Protein AF-A0A3N8AI81-F1 (afdb_monomer_lite)

pLDDT: mean 76.25, std 9.45, range [52.22, 90.81]

Radius of gyration: 24.75 Å; chains: 1; bounding box: 68×70×42 Å

Structure (mmCIF, N/CA/C/O backbone):
data_AF-A0A3N8AI81-F1
#
_entry.id   AF-A0A3N8AI81-F1
#
loop_
_atom_site.group_PDB
_atom_site.id
_atom_site.type_symbol
_atom_site.label_atom_id
_atom_site.label_alt_id
_atom_site.label_comp_id
_atom_site.label_asym_id
_atom_site.label_entity_id
_atom_site.label_seq_id
_atom_site.pdbx_PDB_ins_code
_atom_site.Cartn_x
_atom_site.Cartn_y
_atom_site.Cartn_z
_atom_site.occupancy
_atom_site.B_iso_or_equiv
_atom_site.auth_seq_id
_atom_site.auth_comp_id
_atom_site.auth_asym_id
_atom_site.auth_atom_id
_atom_site.pdbx_PDB_model_num
ATOM 1 N N . MET A 1 1 ? -46.213 43.633 17.097 1.00 53.00 1 MET A N 1
ATOM 2 C CA . MET A 1 1 ? -45.652 43.143 15.819 1.00 53.00 1 MET A CA 1
ATOM 3 C C . MET A 1 1 ? -44.216 42.700 16.055 1.00 53.00 1 MET A C 1
ATOM 5 O O . MET A 1 1 ? -43.295 43.456 15.803 1.00 53.00 1 MET A O 1
ATOM 9 N N . THR A 1 2 ? -44.017 41.496 16.577 1.00 62.09 2 THR A N 1
ATOM 10 C CA . THR A 1 2 ? -42.708 40.827 16.571 1.00 62.09 2 THR A CA 1
ATOM 11 C C . THR A 1 2 ? -42.979 39.380 16.198 1.00 62.09 2 THR A C 1
ATOM 13 O O . THR A 1 2 ? -43.138 38.507 17.044 1.00 62.09 2 THR A O 1
ATOM 16 N N . SER A 1 3 ? -43.172 39.167 14.896 1.00 61.84 3 SER A N 1
ATOM 17 C CA . SER A 1 3 ? -43.299 37.834 14.317 1.00 61.84 3 SER A CA 1
ATOM 18 C C . SER A 1 3 ? -41.963 37.122 14.508 1.00 61.84 3 SER A C 1
ATOM 20 O O . SER A 1 3 ? -41.004 37.424 13.800 1.00 61.84 3 SER A O 1
ATOM 22 N N . ILE A 1 4 ? -41.883 36.223 15.488 1.00 65.69 4 ILE A N 1
ATOM 23 C CA . ILE A 1 4 ? -40.739 35.327 15.666 1.00 65.69 4 ILE A CA 1
ATOM 24 C C . ILE A 1 4 ? -40.678 34.445 14.412 1.00 65.69 4 ILE A C 1
ATOM 26 O O . ILE A 1 4 ? -41.628 33.721 14.120 1.00 65.69 4 ILE A O 1
ATOM 30 N N . GLN A 1 5 ? -39.602 34.561 13.633 1.00 72.88 5 GLN A N 1
ATOM 31 C CA . GLN A 1 5 ? -39.353 33.670 12.499 1.00 72.88 5 GLN A CA 1
ATOM 32 C C . GLN A 1 5 ? -39.072 32.257 13.047 1.00 72.88 5 GLN A C 1
ATOM 34 O O . GLN A 1 5 ? -38.307 32.146 14.013 1.00 72.88 5 GLN A O 1
ATOM 39 N N . PRO A 1 6 ? -39.669 31.185 12.490 1.00 74.62 6 PRO A N 1
ATOM 40 C CA . PRO A 1 6 ? -39.360 29.825 12.917 1.00 74.62 6 PRO A CA 1
ATOM 41 C C . PRO A 1 6 ? -37.882 29.527 12.648 1.00 74.62 6 PRO A C 1
ATOM 43 O O . PRO A 1 6 ? -37.400 29.752 11.541 1.00 74.62 6 PRO A O 1
ATOM 46 N N . ILE A 1 7 ? -37.151 29.049 13.656 1.00 71.38 7 ILE A N 1
ATOM 47 C CA . ILE A 1 7 ? -35.753 28.645 13.484 1.00 71.38 7 ILE A CA 1
ATOM 48 C C . ILE A 1 7 ? -35.758 27.307 12.742 1.00 71.38 7 ILE A C 1
ATOM 50 O O . ILE A 1 7 ? -36.108 26.282 13.327 1.00 71.38 7 ILE A O 1
ATOM 54 N N . GLU A 1 8 ? -35.409 27.315 11.455 1.00 72.44 8 GLU A N 1
ATOM 55 C CA . GLU A 1 8 ? -35.134 26.080 10.721 1.00 72.44 8 GLU A CA 1
ATOM 56 C C . GLU A 1 8 ? -33.963 25.361 11.397 1.00 72.44 8 GLU A C 1
ATOM 58 O O . GLU A 1 8 ? -32.876 25.913 11.586 1.00 72.44 8 GLU A O 1
ATOM 63 N N . SER A 1 9 ? -34.213 24.129 11.833 1.00 68.31 9 SER A N 1
ATOM 64 C CA . SER A 1 9 ? -33.225 23.310 12.518 1.00 68.31 9 SER A CA 1
ATOM 65 C C . SER A 1 9 ? -32.067 23.003 11.569 1.00 68.31 9 SER A C 1
ATOM 67 O O . SER A 1 9 ? -32.261 22.358 10.539 1.00 68.31 9 SER A O 1
ATOM 69 N N . SER A 1 10 ? -30.848 23.389 11.949 1.00 59.47 10 SER A N 1
ATOM 70 C CA . SER A 1 10 ? -29.585 23.111 11.239 1.00 59.47 10 SER A CA 1
ATOM 71 C C . SER A 1 10 ? -29.295 21.619 10.986 1.00 59.47 10 SER A C 1
ATOM 73 O O . SER A 1 10 ? -28.317 21.276 10.328 1.00 59.47 10 SER A O 1
ATOM 75 N N . THR A 1 11 ? -30.156 20.724 11.472 1.00 63.69 11 THR A N 1
ATOM 76 C CA . THR A 1 11 ? -30.162 19.281 11.216 1.00 63.69 11 THR A CA 1
ATOM 77 C C . THR A 1 11 ? -30.491 18.906 9.767 1.00 63.69 11 THR A C 1
ATOM 79 O O . THR A 1 11 ? -30.153 17.799 9.364 1.00 63.69 11 THR A O 1
ATOM 82 N N . SER A 1 12 ? -31.085 19.796 8.961 1.00 57.69 12 SER A N 1
ATOM 83 C CA . SER A 1 12 ? -31.347 19.548 7.529 1.00 57.69 12 SER A CA 1
ATOM 84 C C . SER A 1 12 ? -30.119 19.720 6.624 1.00 57.69 12 SER A C 1
ATOM 86 O O . SER A 1 12 ? -30.154 19.314 5.466 1.00 57.69 12 SER A O 1
ATOM 88 N N . LEU A 1 13 ? -29.028 20.302 7.137 1.00 64.00 13 LEU A N 1
ATOM 89 C CA . LEU A 1 13 ? -27.798 20.564 6.378 1.00 64.00 13 LEU A CA 1
ATOM 90 C C . LEU A 1 13 ? -26.751 19.446 6.504 1.00 64.00 13 LEU A C 1
ATOM 92 O O . LEU A 1 13 ? -25.668 19.547 5.928 1.00 64.00 13 LEU A O 1
ATOM 96 N N . VAL A 1 14 ? -27.041 18.387 7.266 1.00 66.06 14 VAL A N 1
ATOM 97 C CA . VAL A 1 14 ? -26.147 17.231 7.379 1.00 66.06 14 VAL A CA 1
ATOM 98 C C . VAL A 1 14 ? -26.373 16.342 6.160 1.00 66.06 14 VAL A C 1
ATOM 100 O O . VAL A 1 14 ? -27.257 15.491 6.149 1.00 66.06 14 VAL A O 1
ATOM 103 N N . GLU A 1 15 ? -25.586 16.581 5.111 1.00 68.69 15 GLU A N 1
ATOM 104 C CA . GLU A 1 15 ? -25.548 15.753 3.904 1.00 68.69 15 GLU A CA 1
ATOM 105 C C . GLU A 1 15 ? -25.302 14.287 4.301 1.00 68.69 15 GLU A C 1
ATOM 107 O O . GLU A 1 15 ? -24.244 13.932 4.831 1.00 68.69 15 GLU A O 1
ATOM 112 N N . GLU A 1 16 ? -26.301 13.428 4.089 1.00 68.50 16 GLU A N 1
ATOM 113 C CA . GLU A 1 16 ? -26.208 12.000 4.376 1.00 68.50 16 GLU A CA 1
ATOM 114 C C . GLU A 1 16 ? -25.092 11.402 3.510 1.00 68.50 16 GLU A C 1
ATOM 116 O O . GLU A 1 16 ? -25.207 11.297 2.284 1.00 68.50 16 GLU A O 1
ATOM 121 N N . ARG A 1 17 ? -23.961 11.038 4.128 1.00 66.75 17 ARG A N 1
ATOM 122 C CA . ARG A 1 17 ? -22.874 10.367 3.409 1.00 66.75 17 ARG A CA 1
ATOM 123 C C . ARG A 1 17 ? -23.391 9.038 2.863 1.00 66.75 17 ARG A C 1
ATOM 125 O O . ARG A 1 17 ? -23.446 8.045 3.580 1.00 6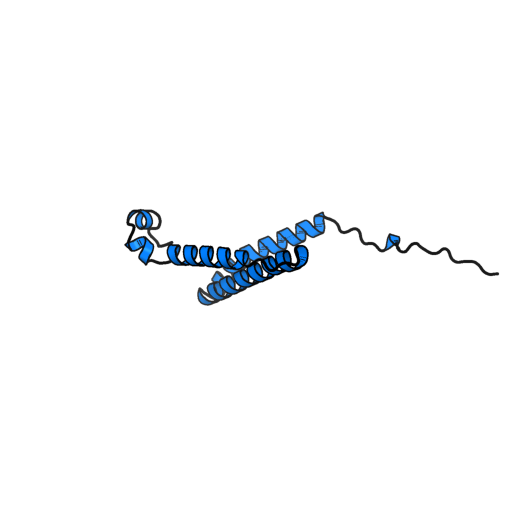6.75 17 ARG A O 1
ATOM 132 N N . SER A 1 18 ? -23.688 8.998 1.565 1.00 77.12 18 SER A N 1
ATOM 133 C CA . SER A 1 18 ? -24.027 7.759 0.869 1.00 77.12 18 SER A CA 1
ATOM 134 C C . SER A 1 18 ? -22.857 6.775 0.954 1.00 77.12 18 SER A C 1
ATOM 136 O O . SER 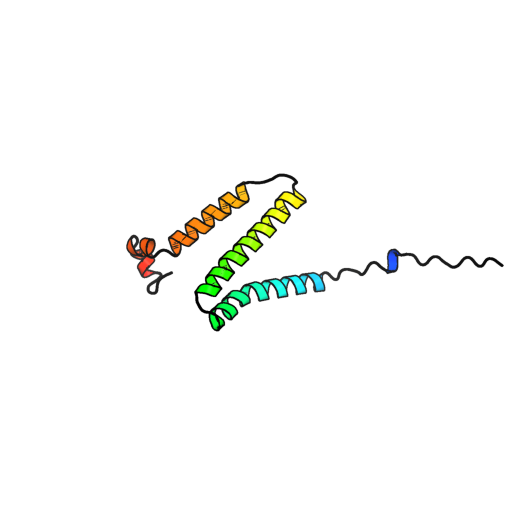A 1 18 ? -21.783 6.986 0.372 1.00 77.12 18 SER A O 1
ATOM 138 N N . THR A 1 19 ? -23.064 5.674 1.676 1.00 74.38 19 THR A N 1
ATOM 139 C CA . THR A 1 19 ? -22.102 4.571 1.792 1.00 74.38 19 THR A CA 1
ATOM 140 C C . THR A 1 19 ? -21.699 4.053 0.408 1.00 74.38 19 THR A C 1
ATOM 142 O O . THR A 1 19 ? -20.521 3.796 0.173 1.00 74.38 19 THR A O 1
ATOM 145 N N . ALA A 1 20 ? -22.633 4.025 -0.553 1.00 76.62 20 ALA A N 1
ATOM 146 C CA . ALA A 1 20 ? -22.373 3.641 -1.941 1.00 76.62 20 ALA A CA 1
ATOM 147 C C . ALA A 1 20 ? -21.364 4.568 -2.639 1.00 76.62 20 ALA A C 1
ATOM 149 O O . ALA A 1 20 ? -20.464 4.092 -3.333 1.00 76.62 20 ALA A O 1
ATOM 150 N N . LYS A 1 21 ? -21.447 5.886 -2.413 1.00 78.19 21 LYS A N 1
ATOM 151 C CA . LYS A 1 21 ? -20.486 6.860 -2.959 1.00 78.19 21 LYS A CA 1
ATOM 152 C C . LYS A 1 21 ? -19.085 6.636 -2.381 1.00 78.19 21 LYS A C 1
ATOM 154 O O . LYS A 1 21 ? -18.109 6.659 -3.121 1.00 78.19 21 LYS A O 1
ATOM 159 N N . THR A 1 22 ? -18.989 6.343 -1.082 1.00 79.50 22 THR A N 1
ATOM 160 C CA . THR A 1 22 ? -17.706 6.063 -0.408 1.00 79.50 22 THR A CA 1
ATOM 161 C C . THR A 1 22 ? -17.068 4.764 -0.908 1.00 79.50 22 THR A C 1
ATOM 163 O O . THR A 1 22 ? -15.879 4.748 -1.219 1.00 79.50 22 THR A O 1
ATOM 166 N N . VAL A 1 23 ? -17.856 3.696 -1.064 1.00 82.19 23 VAL A N 1
ATOM 167 C CA . VAL A 1 23 ? -17.382 2.411 -1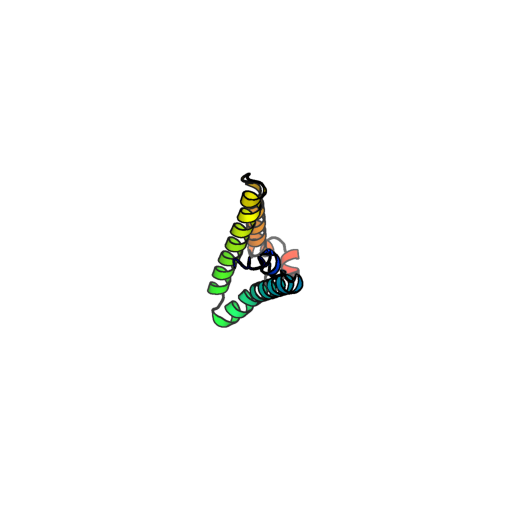.608 1.00 82.19 23 VAL A CA 1
ATOM 168 C C . VAL A 1 23 ? -16.946 2.554 -3.067 1.00 82.19 23 VAL A C 1
ATOM 170 O O . VAL A 1 23 ? -15.893 2.045 -3.442 1.00 82.19 23 VAL A O 1
ATOM 173 N N . THR A 1 24 ? -17.701 3.302 -3.876 1.00 85.50 24 THR A N 1
ATOM 174 C CA . THR A 1 24 ? -17.358 3.556 -5.286 1.00 85.50 24 THR A CA 1
ATOM 175 C C . THR A 1 24 ? -16.036 4.313 -5.407 1.00 85.50 24 THR A C 1
ATOM 177 O O . THR A 1 24 ? -15.177 3.926 -6.193 1.00 85.50 24 THR A O 1
ATOM 180 N N . ILE A 1 25 ? -15.827 5.352 -4.590 1.00 86.31 25 ILE A N 1
ATOM 181 C CA . ILE A 1 25 ? -14.559 6.097 -4.553 1.00 86.31 25 ILE A CA 1
ATOM 182 C C . ILE A 1 25 ? -13.402 5.186 -4.116 1.00 86.31 25 ILE A C 1
ATOM 184 O O . ILE A 1 25 ? -12.331 5.231 -4.722 1.00 86.31 25 ILE A O 1
ATOM 188 N N . GLY A 1 26 ? -13.616 4.328 -3.112 1.00 85.25 26 GLY A N 1
ATOM 189 C CA . GLY A 1 26 ? -12.615 3.355 -2.664 1.00 85.25 26 GLY A CA 1
ATOM 190 C C . GLY A 1 26 ? -12.208 2.382 -3.774 1.00 85.25 26 GLY A C 1
ATOM 191 O O . GLY A 1 26 ? -11.019 2.204 -4.037 1.00 85.25 26 GLY A O 1
ATOM 192 N N . LEU A 1 27 ? -13.189 1.818 -4.483 1.00 85.75 27 LEU A N 1
ATOM 193 C CA . LEU A 1 27 ? -12.966 0.909 -5.611 1.00 85.75 27 LEU A CA 1
ATOM 194 C C . LEU A 1 27 ? -12.243 1.583 -6.780 1.00 85.75 27 LEU A C 1
ATOM 196 O O . LEU A 1 27 ? -11.311 1.002 -7.332 1.00 85.75 27 LEU A O 1
ATOM 200 N N . LEU A 1 28 ? -12.629 2.809 -7.139 1.00 88.06 28 LEU A N 1
ATOM 201 C CA . LEU A 1 28 ? -11.966 3.566 -8.205 1.00 88.06 28 LEU A CA 1
ATOM 202 C C . LEU A 1 28 ? -10.506 3.868 -7.860 1.00 88.06 28 LEU A C 1
ATOM 204 O O . LEU A 1 28 ? -9.627 3.713 -8.705 1.00 88.06 28 LEU A O 1
ATOM 208 N N . THR A 1 29 ? -10.241 4.243 -6.609 1.00 85.50 29 THR A N 1
ATOM 209 C CA . THR A 1 29 ? -8.875 4.485 -6.129 1.00 85.50 29 THR A CA 1
ATOM 210 C C . THR A 1 29 ? -8.035 3.209 -6.199 1.00 85.50 29 THR A C 1
ATOM 212 O O . THR A 1 29 ? -6.917 3.240 -6.708 1.00 85.50 29 THR A O 1
ATOM 215 N N . ALA A 1 30 ? -8.577 2.069 -5.760 1.00 83.50 30 ALA A N 1
ATOM 216 C CA . ALA A 1 30 ? -7.882 0.784 -5.826 1.00 83.50 30 ALA A CA 1
ATOM 217 C C . ALA A 1 30 ? -7.579 0.361 -7.274 1.00 83.50 30 ALA A C 1
ATOM 219 O O . ALA A 1 30 ? -6.455 -0.034 -7.583 1.00 83.50 30 ALA A O 1
ATOM 220 N N . ALA A 1 31 ? -8.550 0.506 -8.178 1.00 86.56 31 ALA A N 1
ATOM 221 C CA . ALA A 1 31 ? -8.364 0.206 -9.595 1.00 86.56 31 ALA A CA 1
ATOM 222 C C . ALA A 1 31 ? -7.279 1.090 -10.233 1.00 86.56 31 ALA A C 1
ATOM 224 O O . ALA A 1 31 ? -6.454 0.598 -11.003 1.00 86.56 31 ALA A O 1
ATOM 225 N N . PHE A 1 32 ? -7.234 2.376 -9.877 1.00 86.81 32 PHE A N 1
ATOM 226 C CA . PHE A 1 32 ? -6.205 3.298 -10.353 1.00 86.81 32 PHE A CA 1
ATOM 227 C C . PHE A 1 32 ? -4.799 2.900 -9.882 1.00 86.81 32 PHE A C 1
ATOM 229 O O . PHE A 1 32 ? -3.868 2.886 -10.685 1.00 86.81 32 PHE A O 1
ATOM 236 N N . VAL A 1 33 ? -4.646 2.523 -8.609 1.00 83.56 33 VAL A N 1
ATOM 237 C CA . VAL A 1 33 ? -3.359 2.069 -8.052 1.00 83.56 33 VAL A CA 1
ATOM 238 C C . VAL A 1 33 ? -2.852 0.820 -8.777 1.00 83.56 33 VAL A C 1
ATOM 240 O O . VAL A 1 33 ? -1.672 0.746 -9.099 1.00 83.56 33 VAL A O 1
ATOM 243 N N . ILE A 1 34 ? -3.732 -0.126 -9.107 1.00 83.06 34 ILE A N 1
ATOM 244 C CA . ILE A 1 34 ? -3.357 -1.344 -9.847 1.00 83.06 34 ILE A CA 1
ATOM 245 C C . ILE A 1 34 ? -2.972 -1.024 -11.300 1.00 83.06 34 ILE A C 1
ATOM 247 O O . ILE A 1 34 ? -2.039 -1.613 -11.844 1.00 83.06 34 ILE A O 1
ATOM 251 N N . ALA A 1 35 ? -3.670 -0.087 -11.942 1.00 81.50 35 ALA A N 1
ATOM 252 C CA . ALA A 1 35 ? -3.413 0.280 -13.334 1.00 81.50 35 ALA A CA 1
ATOM 253 C C . ALA A 1 35 ? -2.148 1.142 -13.516 1.00 81.50 35 ALA A C 1
ATOM 255 O O . ALA A 1 35 ? -1.518 1.097 -14.575 1.00 81.50 35 ALA A O 1
ATOM 256 N N . ALA A 1 36 ? -1.756 1.913 -12.499 1.00 78.06 36 ALA A N 1
ATOM 257 C CA . ALA A 1 36 ? -0.625 2.838 -12.552 1.00 78.06 36 ALA A CA 1
ATOM 258 C C . ALA A 1 36 ? 0.710 2.208 -13.017 1.00 78.06 36 ALA A C 1
ATOM 260 O O . ALA A 1 36 ? 1.298 2.755 -13.955 1.00 78.06 36 ALA A O 1
ATOM 261 N N . PRO A 1 37 ? 1.198 1.072 -12.470 1.00 75.06 37 PRO A N 1
ATOM 262 C CA . PRO A 1 37 ? 2.458 0.469 -12.920 1.00 75.06 37 PRO A CA 1
ATOM 263 C C . PRO A 1 37 ? 2.407 -0.027 -14.370 1.00 75.06 37 PRO A C 1
ATOM 265 O O . PRO A 1 37 ? 3.408 0.063 -15.077 1.00 75.06 37 PRO A O 1
ATOM 268 N N . ILE A 1 38 ? 1.244 -0.479 -14.851 1.00 78.88 38 ILE A N 1
ATOM 269 C CA . ILE A 1 38 ? 1.072 -0.952 -16.234 1.00 78.88 38 ILE A CA 1
ATOM 270 C C . ILE A 1 38 ? 1.178 0.224 -17.210 1.00 78.88 38 ILE A C 1
ATOM 272 O O . ILE A 1 38 ? 1.907 0.164 -18.202 1.00 78.88 38 ILE A O 1
ATOM 276 N N . ILE A 1 39 ? 0.492 1.324 -16.902 1.00 76.44 39 ILE A N 1
ATOM 277 C CA . ILE A 1 39 ? 0.492 2.531 -17.734 1.00 76.44 39 ILE A CA 1
ATOM 278 C C . ILE A 1 39 ? 1.893 3.157 -17.749 1.00 76.44 39 ILE A C 1
ATOM 280 O O . ILE A 1 39 ? 2.424 3.470 -18.816 1.00 76.44 39 ILE A O 1
ATOM 284 N N . ILE A 1 40 ? 2.531 3.272 -16.584 1.00 72.81 40 ILE A N 1
ATOM 285 C CA . ILE A 1 40 ? 3.864 3.874 -16.440 1.00 72.81 40 ILE A CA 1
ATOM 286 C C . ILE A 1 40 ? 4.947 2.992 -17.073 1.00 72.81 40 ILE A C 1
ATOM 288 O O . ILE A 1 40 ? 5.838 3.511 -17.748 1.00 72.81 40 ILE A O 1
ATOM 292 N N . GLY A 1 41 ? 4.836 1.669 -16.944 1.00 71.12 41 GLY A N 1
ATOM 293 C CA . GLY A 1 41 ? 5.714 0.715 -17.622 1.00 71.12 41 GLY A CA 1
ATOM 294 C C . GLY A 1 41 ? 5.628 0.813 -19.144 1.00 71.12 41 GLY A C 1
ATOM 295 O O . GLY A 1 41 ? 6.660 0.783 -19.812 1.00 71.12 41 GLY A O 1
ATOM 296 N N . SER A 1 42 ? 4.425 1.020 -19.689 1.00 70.06 42 SER A N 1
ATOM 297 C CA . SER A 1 42 ? 4.215 1.173 -21.136 1.00 70.06 42 SER A CA 1
ATOM 298 C C . SER A 1 42 ? 4.708 2.510 -21.710 1.00 70.06 42 SER A C 1
ATOM 300 O O . SER A 1 42 ? 5.046 2.572 -22.890 1.00 70.06 42 SER A O 1
ATOM 302 N N . ALA A 1 43 ? 4.776 3.569 -20.893 1.00 67.75 43 ALA A N 1
ATOM 303 C CA . ALA A 1 43 ? 5.083 4.927 -21.349 1.00 67.75 43 ALA A CA 1
ATOM 304 C C . ALA A 1 43 ? 6.516 5.404 -21.033 1.00 67.75 43 ALA A C 1
ATOM 306 O O . ALA A 1 43 ? 7.043 6.242 -21.763 1.00 67.75 43 ALA A O 1
ATOM 307 N N . GLY A 1 44 ? 7.148 4.914 -19.954 1.00 64.06 44 GLY A N 1
ATOM 308 C CA . GLY A 1 44 ? 8.406 5.472 -19.423 1.00 64.06 44 GLY A CA 1
ATOM 309 C C . GLY A 1 44 ? 9.581 4.497 -19.271 1.00 64.06 44 GLY A C 1
ATOM 310 O O . GLY A 1 44 ? 10.709 4.936 -19.053 1.00 64.06 44 GLY A O 1
ATOM 311 N N . GLY A 1 45 ? 9.374 3.184 -19.400 1.00 73.44 45 GLY A N 1
ATOM 312 C CA . GLY A 1 45 ? 10.425 2.176 -19.204 1.00 73.44 45 GLY A CA 1
ATOM 313 C C . GLY A 1 45 ? 10.750 1.864 -17.731 1.00 73.44 45 GLY A C 1
ATOM 314 O O . GLY A 1 45 ? 10.231 2.482 -16.801 1.00 73.44 45 GLY A O 1
ATOM 315 N N . ASN A 1 46 ? 11.632 0.879 -17.511 1.00 75.81 46 ASN A N 1
ATOM 316 C CA . ASN A 1 46 ? 11.854 0.220 -16.207 1.00 75.81 46 ASN A CA 1
ATOM 317 C C . ASN A 1 46 ? 12.278 1.150 -15.052 1.00 75.81 46 ASN A C 1
ATOM 319 O O . ASN A 1 46 ? 12.032 0.838 -13.888 1.00 75.81 46 ASN A O 1
ATOM 323 N N . TYR A 1 47 ? 12.910 2.291 -15.345 1.00 82.31 47 TYR A N 1
ATOM 324 C CA . TYR A 1 47 ? 13.303 3.257 -14.313 1.00 82.31 47 TYR A CA 1
ATOM 325 C C . TYR A 1 47 ? 12.085 3.868 -13.610 1.00 82.31 47 TYR A C 1
ATOM 327 O O . TYR A 1 47 ? 12.038 3.911 -12.382 1.00 82.31 47 TYR A O 1
ATOM 335 N N . TRP A 1 48 ? 11.082 4.298 -14.378 1.00 80.31 48 TRP A N 1
ATOM 336 C CA . TRP A 1 48 ? 9.891 4.945 -13.829 1.00 80.31 48 TRP A CA 1
ATOM 337 C C . TRP A 1 48 ? 9.021 3.977 -13.036 1.00 80.31 48 TRP A C 1
ATOM 339 O O . TRP A 1 48 ? 8.454 4.374 -12.022 1.00 80.31 48 TRP A O 1
ATOM 349 N N . VAL A 1 49 ? 8.982 2.705 -13.442 1.00 82.44 49 VAL A N 1
ATOM 350 C CA . VAL A 1 49 ? 8.323 1.640 -12.672 1.00 82.44 49 VAL A CA 1
ATOM 351 C C . VAL A 1 49 ? 8.979 1.496 -11.300 1.00 82.44 49 VAL A C 1
ATOM 353 O O . VAL A 1 49 ? 8.290 1.536 -10.291 1.00 82.44 49 VAL A O 1
ATOM 356 N N . ARG A 1 50 ? 10.316 1.468 -11.235 1.00 82.75 50 ARG A N 1
ATOM 357 C CA . ARG A 1 50 ? 11.036 1.380 -9.956 1.00 82.75 50 ARG A CA 1
ATOM 358 C C . ARG A 1 50 ? 10.809 2.600 -9.058 1.00 82.75 50 ARG A C 1
ATOM 360 O O . ARG A 1 50 ? 10.681 2.456 -7.846 1.00 82.75 50 ARG A O 1
ATOM 367 N N . VAL A 1 51 ? 10.778 3.805 -9.630 1.00 86.56 51 VAL A N 1
ATOM 368 C CA . VAL A 1 51 ? 10.462 5.029 -8.869 1.00 86.56 51 VAL A CA 1
ATOM 369 C C . VAL A 1 51 ? 9.036 4.967 -8.323 1.00 86.56 51 VAL A C 1
ATOM 371 O O . VAL A 1 51 ? 8.809 5.318 -7.165 1.00 86.56 51 VAL A O 1
ATOM 374 N N . LEU A 1 52 ? 8.089 4.488 -9.131 1.00 87.06 52 LEU A N 1
ATOM 375 C CA . LEU A 1 52 ? 6.705 4.299 -8.715 1.00 87.06 52 LEU A CA 1
ATOM 376 C C . LEU A 1 52 ? 6.580 3.257 -7.599 1.00 87.06 52 LEU A C 1
ATOM 378 O O . LEU A 1 52 ? 5.863 3.518 -6.637 1.00 87.06 52 LEU A O 1
ATOM 382 N N . ASP A 1 53 ? 7.297 2.135 -7.685 1.00 86.31 53 ASP A N 1
ATOM 383 C CA . ASP A 1 53 ? 7.308 1.103 -6.642 1.00 86.31 53 ASP A CA 1
ATOM 384 C C . ASP A 1 53 ? 7.739 1.689 -5.294 1.00 86.31 53 ASP A C 1
ATOM 386 O O . ASP A 1 53 ? 7.040 1.528 -4.293 1.00 86.31 53 ASP A O 1
ATOM 390 N N . PHE A 1 54 ? 8.840 2.449 -5.262 1.00 88.44 54 PHE A N 1
ATOM 391 C CA . PHE A 1 54 ? 9.281 3.122 -4.035 1.00 88.44 54 PHE A CA 1
ATOM 392 C C . PHE A 1 54 ? 8.279 4.171 -3.543 1.00 88.44 54 PHE A C 1
ATOM 394 O O . PHE A 1 54 ? 8.057 4.292 -2.337 1.00 88.44 54 PHE A O 1
ATOM 401 N N . ALA A 1 55 ? 7.652 4.923 -4.449 1.00 89.94 55 ALA A N 1
ATOM 402 C CA . ALA A 1 55 ? 6.641 5.906 -4.078 1.00 89.94 55 ALA A CA 1
ATOM 403 C C . ALA A 1 55 ? 5.403 5.240 -3.454 1.00 89.94 55 ALA A C 1
ATOM 405 O O . ALA A 1 55 ? 4.962 5.657 -2.383 1.00 89.94 55 ALA A O 1
ATOM 406 N N . MET A 1 56 ? 4.867 4.186 -4.077 1.00 86.44 56 MET A N 1
ATOM 407 C CA . MET A 1 56 ? 3.723 3.429 -3.553 1.00 86.44 56 MET A CA 1
ATOM 408 C C . MET A 1 56 ? 4.042 2.771 -2.217 1.00 86.44 56 MET A C 1
ATOM 410 O O . MET A 1 56 ? 3.226 2.823 -1.297 1.00 86.44 56 MET A O 1
ATOM 414 N N . LEU A 1 57 ? 5.243 2.214 -2.085 1.00 88.19 57 LEU A N 1
ATOM 415 C CA . LEU A 1 57 ? 5.747 1.659 -0.839 1.00 88.19 57 LEU A CA 1
ATOM 416 C C . LEU A 1 57 ? 5.723 2.710 0.275 1.00 88.19 57 LEU A C 1
ATOM 418 O O . LEU A 1 57 ? 5.178 2.450 1.345 1.00 88.19 57 LEU A O 1
ATOM 422 N N . TYR A 1 58 ? 6.247 3.917 0.036 1.00 88.75 58 TYR A N 1
ATOM 423 C CA . TYR A 1 58 ? 6.250 4.971 1.055 1.00 88.75 58 TYR A CA 1
ATOM 424 C C . TYR A 1 58 ? 4.857 5.505 1.368 1.00 88.75 58 TYR A C 1
ATOM 426 O O . TYR A 1 58 ? 4.581 5.822 2.524 1.00 88.75 58 TYR A O 1
ATOM 434 N N . VAL A 1 59 ? 3.960 5.568 0.383 1.00 88.44 59 VAL A N 1
ATOM 435 C CA . VAL A 1 59 ? 2.548 5.903 0.618 1.00 88.44 59 VAL A CA 1
ATOM 436 C C . VAL A 1 59 ? 1.898 4.856 1.520 1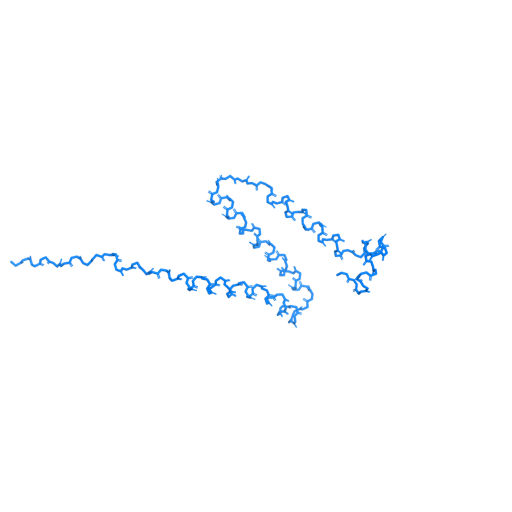.00 88.44 59 VAL A C 1
ATOM 438 O O . VAL A 1 59 ? 1.227 5.218 2.484 1.00 88.44 59 VAL A O 1
ATOM 441 N N . MET A 1 60 ? 2.138 3.569 1.265 1.00 85.00 60 MET A N 1
ATOM 442 C CA . MET A 1 60 ? 1.639 2.485 2.109 1.00 85.00 60 MET A CA 1
ATOM 443 C C . MET A 1 60 ? 2.211 2.585 3.530 1.00 85.00 60 MET A C 1
ATOM 445 O O . MET A 1 60 ? 1.442 2.461 4.485 1.00 85.00 60 MET A O 1
ATOM 449 N N . LEU A 1 61 ? 3.505 2.917 3.669 1.00 87.12 61 LEU A N 1
ATOM 450 C CA . LEU A 1 61 ? 4.139 3.183 4.966 1.00 87.12 61 LEU A CA 1
ATOM 451 C C . LEU A 1 61 ? 3.504 4.354 5.716 1.00 87.12 61 LEU A C 1
ATOM 453 O O . LEU A 1 61 ? 3.186 4.234 6.900 1.00 87.12 61 LEU A O 1
ATOM 457 N N . ALA A 1 62 ? 3.291 5.474 5.032 1.00 86.69 62 ALA A N 1
ATOM 458 C CA . ALA A 1 62 ? 2.685 6.665 5.611 1.00 86.69 62 ALA A CA 1
ATOM 459 C C . ALA A 1 62 ? 1.240 6.409 6.059 1.00 86.69 62 ALA A C 1
ATOM 461 O O . ALA A 1 62 ? 0.848 6.844 7.142 1.00 86.69 62 ALA A O 1
ATOM 462 N N . LEU A 1 63 ? 0.460 5.671 5.263 1.00 85.75 63 LEU A N 1
ATOM 463 C CA . LEU A 1 63 ? -0.903 5.272 5.616 1.00 85.75 63 LEU A CA 1
ATOM 464 C C . LEU A 1 63 ? -0.924 4.340 6.833 1.00 85.75 63 LEU A C 1
ATOM 466 O O . LEU A 1 63 ? -1.723 4.555 7.743 1.00 85.75 63 LEU A O 1
ATOM 470 N N . GLY A 1 64 ? -0.028 3.350 6.893 1.00 80.44 64 GLY A N 1
ATOM 471 C CA . GLY A 1 64 ? 0.089 2.450 8.045 1.00 80.44 64 GLY A CA 1
ATOM 472 C C . GLY A 1 64 ? 0.432 3.195 9.336 1.00 80.44 64 GLY A C 1
ATOM 473 O O . GLY A 1 64 ? -0.223 2.997 10.360 1.00 80.44 64 GLY A O 1
ATOM 474 N N . LEU A 1 65 ? 1.388 4.128 9.274 1.00 84.88 65 LEU A N 1
ATOM 475 C CA . LEU A 1 65 ? 1.736 4.981 10.414 1.00 84.88 65 LEU A CA 1
ATOM 476 C C . LEU A 1 65 ? 0.585 5.906 10.829 1.00 84.88 65 LEU A C 1
ATOM 478 O O . LEU A 1 65 ? 0.368 6.102 12.023 1.00 84.88 65 LEU A O 1
ATOM 482 N N . ASN A 1 66 ? -0.156 6.460 9.863 1.00 83.62 66 ASN A N 1
ATOM 483 C CA . ASN A 1 66 ? -1.300 7.332 10.133 1.00 83.62 66 ASN A CA 1
ATOM 484 C C . ASN A 1 66 ? -2.383 6.603 10.942 1.00 83.62 66 ASN A C 1
ATOM 486 O O . ASN A 1 66 ? -2.935 7.177 11.876 1.00 83.62 66 ASN A O 1
ATOM 490 N N . VAL A 1 67 ? -2.623 5.322 10.647 1.00 79.62 67 VAL A N 1
ATOM 491 C CA . VAL A 1 67 ? -3.586 4.496 11.386 1.00 79.62 67 VAL A CA 1
ATOM 492 C C . VAL A 1 67 ? -3.074 4.154 12.789 1.00 79.62 67 VAL A C 1
ATOM 494 O O . VAL A 1 67 ? -3.791 4.351 13.767 1.00 79.62 67 VAL A O 1
ATOM 497 N N . VAL A 1 68 ? -1.837 3.671 12.918 1.00 76.50 68 VAL A N 1
ATOM 498 C CA . VAL A 1 68 ? -1.292 3.227 14.215 1.00 76.50 68 VAL A CA 1
ATOM 499 C C . VAL A 1 68 ? -1.117 4.402 15.180 1.00 76.50 68 VAL A C 1
ATOM 501 O O . VAL A 1 68 ? -1.639 4.374 16.294 1.00 76.50 68 VAL A O 1
ATOM 504 N N . VAL A 1 69 ? -0.435 5.465 14.749 1.00 76.38 69 VAL A N 1
ATOM 505 C CA . VAL A 1 69 ? -0.175 6.636 15.602 1.00 76.38 69 VAL A CA 1
ATOM 506 C C . VAL A 1 69 ? -1.452 7.450 15.809 1.00 76.38 69 VAL A C 1
ATOM 508 O O . VAL A 1 69 ? -1.678 7.957 16.906 1.00 76.38 69 VAL A O 1
ATOM 511 N N . GLY A 1 70 ? -2.307 7.548 14.786 1.00 74.12 70 GLY A N 1
ATOM 512 C CA . GLY A 1 70 ? -3.538 8.336 14.838 1.00 74.12 70 GLY A CA 1
ATOM 513 C C . GLY A 1 70 ? -4.624 7.745 15.737 1.00 74.12 70 GLY A C 1
ATOM 514 O O . GLY A 1 70 ? -5.285 8.505 16.441 1.00 74.12 70 GLY A O 1
ATOM 515 N N . PHE A 1 71 ? -4.805 6.417 15.753 1.00 69.75 71 PHE A N 1
ATOM 516 C CA . PHE A 1 71 ? -5.873 5.774 16.537 1.00 69.75 71 PHE A CA 1
ATOM 517 C C . PHE A 1 71 ? -5.407 5.167 17.865 1.00 69.75 71 PHE A C 1
ATOM 519 O O . PHE A 1 71 ? -6.166 5.208 18.831 1.00 69.75 71 PHE A O 1
ATOM 526 N N . ALA A 1 72 ? -4.194 4.606 17.945 1.00 75.06 72 ALA A N 1
ATOM 527 C CA . ALA A 1 72 ? -3.704 3.953 19.166 1.00 75.06 72 ALA A CA 1
ATOM 528 C C . ALA A 1 72 ? -2.836 4.870 20.046 1.00 75.06 72 ALA A C 1
ATOM 530 O O . ALA A 1 72 ? -2.608 4.555 21.213 1.00 75.06 72 ALA A O 1
ATOM 531 N N . GLY A 1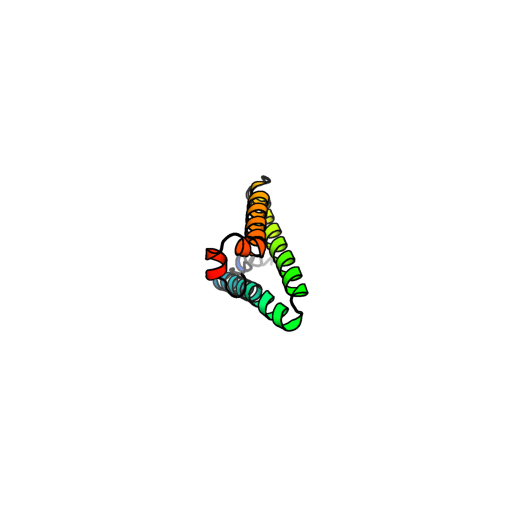 73 ? -2.336 5.991 19.510 1.00 74.12 73 GLY A N 1
ATOM 532 C CA . GLY A 1 73 ? -1.523 6.962 20.256 1.00 74.12 73 GLY A CA 1
ATOM 533 C C . GLY A 1 73 ? -0.145 6.452 20.706 1.00 74.12 73 GLY A C 1
ATOM 534 O O . GLY A 1 73 ? 0.567 7.167 21.408 1.00 74.12 73 GLY A O 1
ATOM 535 N N . LEU A 1 74 ? 0.245 5.237 20.305 1.00 76.38 74 LEU A N 1
ATOM 536 C CA . LEU A 1 74 ? 1.527 4.605 20.619 1.00 76.38 74 LEU A CA 1
ATOM 537 C C . LEU A 1 74 ? 2.288 4.307 19.322 1.00 76.38 74 LEU A C 1
ATOM 539 O O . LEU A 1 74 ? 1.717 3.803 18.356 1.00 76.38 74 LEU A O 1
ATOM 543 N N . LEU A 1 75 ? 3.586 4.623 19.306 1.00 77.50 75 LEU A N 1
ATOM 544 C CA . LEU A 1 75 ? 4.477 4.303 18.192 1.00 77.50 75 LEU A CA 1
ATOM 545 C C . LEU A 1 75 ? 4.805 2.804 18.224 1.00 77.50 75 LEU A C 1
ATOM 547 O O . LEU A 1 75 ? 5.668 2.380 18.990 1.00 77.50 75 LEU A O 1
ATOM 551 N N . ASP A 1 76 ? 4.136 2.005 17.394 1.00 81.69 76 ASP A N 1
ATOM 552 C CA . ASP A 1 76 ? 4.543 0.617 17.170 1.00 81.69 76 ASP A CA 1
ATOM 553 C C . ASP A 1 76 ? 5.686 0.554 16.148 1.00 81.69 76 ASP A C 1
ATOM 555 O O . ASP A 1 76 ? 5.527 0.892 14.972 1.00 81.69 76 ASP A O 1
ATOM 559 N N . LEU A 1 77 ? 6.856 0.104 16.603 1.00 75.25 77 LEU A N 1
ATOM 560 C CA . LEU A 1 77 ? 8.034 -0.074 15.754 1.00 75.25 77 LEU A CA 1
ATOM 561 C C . LEU A 1 77 ? 7.964 -1.368 14.921 1.00 75.25 77 LEU A C 1
ATOM 563 O O . LEU A 1 77 ? 8.727 -1.525 13.963 1.00 75.25 77 LEU A O 1
ATOM 567 N N . GLY A 1 78 ? 7.047 -2.284 15.257 1.00 79.88 78 GLY A N 1
ATOM 568 C CA . GLY A 1 78 ? 6.846 -3.551 14.553 1.00 79.88 78 GLY A CA 1
ATOM 569 C C . GLY A 1 78 ? 6.507 -3.362 13.076 1.00 79.88 78 GLY A C 1
ATOM 570 O O . GLY A 1 78 ? 6.959 -4.137 12.233 1.00 79.88 78 GLY A O 1
ATOM 571 N N . TYR A 1 79 ? 5.811 -2.278 12.735 1.00 81.88 79 TYR A N 1
ATOM 572 C CA . TYR A 1 79 ? 5.438 -1.951 11.361 1.00 81.88 79 TYR A CA 1
ATOM 573 C C . TYR A 1 79 ? 6.635 -1.879 10.394 1.00 81.88 79 TYR A C 1
ATOM 575 O O . TYR A 1 79 ? 6.622 -2.489 9.323 1.00 81.88 79 TYR A O 1
ATOM 583 N N . ILE A 1 80 ? 7.710 -1.192 10.795 1.00 83.00 80 ILE A N 1
ATOM 584 C CA . ILE A 1 80 ? 8.927 -1.067 9.979 1.00 83.00 80 ILE A CA 1
ATOM 585 C C . ILE A 1 80 ? 9.714 -2.383 9.953 1.00 83.00 80 ILE A C 1
ATOM 587 O O . ILE A 1 80 ? 10.327 -2.706 8.935 1.00 83.00 80 ILE A O 1
ATOM 591 N N . ALA A 1 81 ? 9.667 -3.171 11.031 1.00 85.94 81 ALA A N 1
ATOM 592 C CA . ALA A 1 81 ? 10.327 -4.473 11.089 1.00 85.94 81 ALA A CA 1
ATOM 593 C C . ALA A 1 81 ? 9.714 -5.468 10.089 1.00 85.94 8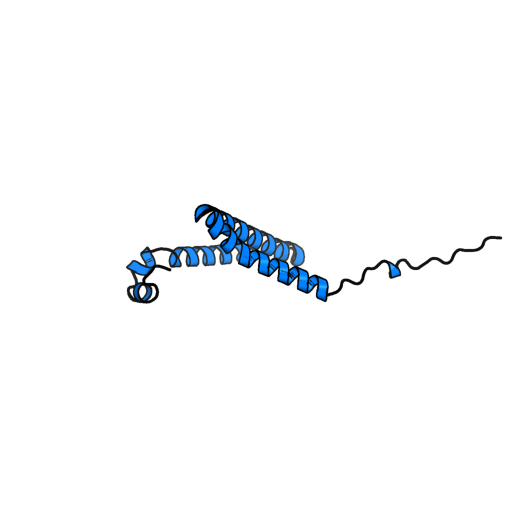1 ALA A C 1
ATOM 595 O O . ALA A 1 81 ? 10.444 -6.081 9.310 1.00 85.94 81 ALA A O 1
ATOM 596 N N . PHE A 1 82 ? 8.382 -5.582 10.039 1.00 84.56 82 PHE A N 1
ATOM 597 C CA . PHE A 1 82 ? 7.703 -6.437 9.057 1.00 84.56 82 PHE A CA 1
ATOM 598 C C . PHE A 1 82 ? 7.899 -5.945 7.622 1.00 84.56 82 PHE A C 1
ATOM 600 O O . PHE A 1 82 ? 8.117 -6.758 6.722 1.00 84.56 82 PHE A O 1
ATOM 607 N N . TYR A 1 83 ? 7.894 -4.626 7.414 1.00 86.69 83 TYR A N 1
ATOM 608 C CA . TYR A 1 83 ? 8.239 -4.029 6.127 1.00 86.69 83 TYR A CA 1
ATOM 609 C C . TYR A 1 83 ? 9.649 -4.437 5.661 1.00 86.69 83 TYR A C 1
ATOM 611 O O . TYR A 1 83 ? 9.811 -4.908 4.535 1.00 86.69 83 TYR A O 1
ATOM 619 N N . ALA A 1 84 ? 10.661 -4.311 6.525 1.00 87.44 84 ALA A N 1
ATOM 620 C CA . ALA A 1 84 ? 12.043 -4.645 6.188 1.00 87.44 84 ALA A CA 1
ATOM 621 C C . ALA A 1 84 ? 12.221 -6.136 5.867 1.00 87.44 84 ALA A C 1
ATOM 623 O O . ALA A 1 84 ? 12.902 -6.475 4.899 1.00 87.44 84 ALA A O 1
ATOM 624 N N . VAL A 1 85 ? 11.576 -7.023 6.635 1.00 90.81 85 VAL A N 1
ATOM 625 C CA . VAL A 1 85 ? 11.588 -8.472 6.370 1.00 90.81 85 VAL A CA 1
ATOM 626 C C . VAL A 1 85 ? 10.962 -8.772 5.008 1.00 90.81 85 VAL A C 1
ATOM 628 O O . VAL A 1 85 ? 11.576 -9.469 4.204 1.00 90.81 85 VAL A O 1
ATOM 631 N N . GLY A 1 86 ? 9.794 -8.198 4.703 1.00 86.88 86 GLY A N 1
ATOM 632 C CA . GLY A 1 86 ? 9.125 -8.391 3.414 1.00 86.88 86 GLY A CA 1
ATOM 633 C C . GLY A 1 86 ? 9.946 -7.877 2.228 1.00 86.88 86 GLY A C 1
ATOM 634 O O . GLY A 1 86 ? 10.111 -8.592 1.240 1.00 86.88 86 GLY A O 1
ATOM 635 N N . ALA A 1 87 ? 10.520 -6.676 2.341 1.00 87.38 87 ALA A N 1
ATOM 636 C CA . ALA A 1 87 ? 11.378 -6.097 1.308 1.00 87.38 87 ALA A CA 1
ATOM 637 C C . ALA A 1 87 ? 12.644 -6.937 1.075 1.00 87.38 87 ALA A C 1
ATOM 639 O O . ALA A 1 87 ? 13.040 -7.155 -0.069 1.00 87.38 87 ALA A O 1
ATOM 640 N N . TYR A 1 88 ? 13.254 -7.453 2.144 1.00 86.50 88 TYR A N 1
ATOM 641 C CA . TYR A 1 88 ? 14.414 -8.335 2.046 1.00 86.50 88 TYR A CA 1
ATOM 642 C C . TYR A 1 88 ? 14.064 -9.666 1.374 1.00 86.50 88 TYR A C 1
ATOM 644 O O . TYR A 1 88 ? 14.776 -10.105 0.472 1.00 86.50 88 TYR A O 1
ATOM 652 N N . THR A 1 89 ? 12.940 -10.284 1.746 1.00 85.81 89 THR A N 1
ATOM 653 C CA . THR A 1 89 ? 12.449 -11.500 1.087 1.00 85.81 89 THR A CA 1
ATOM 654 C C . THR A 1 89 ? 12.167 -11.252 -0.395 1.00 85.81 89 THR A C 1
ATOM 656 O O . THR A 1 89 ? 12.615 -12.034 -1.228 1.00 85.81 89 THR A O 1
ATOM 659 N N . ALA A 1 90 ? 11.505 -10.148 -0.749 1.00 83.81 90 ALA A N 1
ATOM 660 C CA . ALA A 1 90 ? 11.248 -9.785 -2.143 1.00 83.81 90 ALA A CA 1
ATOM 661 C C . ALA A 1 90 ? 12.548 -9.562 -2.936 1.00 83.81 90 ALA A C 1
ATOM 663 O O . ALA A 1 90 ? 12.673 -10.043 -4.060 1.00 83.81 90 ALA A O 1
ATOM 664 N N . ALA A 1 91 ? 13.545 -8.900 -2.340 1.00 83.06 91 ALA A N 1
ATOM 665 C CA . ALA A 1 91 ? 14.855 -8.702 -2.958 1.00 83.06 91 ALA A CA 1
ATOM 666 C C . ALA A 1 91 ? 15.611 -10.024 -3.168 1.00 83.06 91 ALA A C 1
ATOM 668 O O . ALA A 1 91 ? 16.250 -10.204 -4.204 1.00 83.06 91 ALA A O 1
ATOM 669 N N . LEU A 1 92 ? 15.526 -10.961 -2.217 1.00 81.88 92 LEU A N 1
ATOM 670 C CA . LEU A 1 92 ? 16.103 -12.298 -2.367 1.00 81.88 92 LEU A CA 1
ATOM 671 C C . LEU A 1 92 ? 15.415 -13.095 -3.477 1.00 81.88 92 LEU A C 1
ATOM 673 O O . LEU A 1 92 ? 16.110 -13.718 -4.274 1.00 81.88 92 LEU A O 1
ATOM 677 N N . LEU A 1 93 ? 14.082 -13.051 -3.553 1.00 77.50 93 LEU A N 1
ATOM 678 C CA . LEU A 1 93 ? 13.320 -13.731 -4.604 1.00 77.50 93 LEU A CA 1
ATOM 679 C C . LEU A 1 93 ? 13.604 -13.136 -5.987 1.00 77.50 93 LEU A C 1
ATOM 681 O O . LEU A 1 93 ? 13.761 -13.877 -6.946 1.00 77.50 93 LEU A O 1
ATOM 685 N N . SER A 1 94 ? 13.734 -11.816 -6.094 1.00 72.06 94 SER A N 1
ATOM 686 C CA . SER A 1 94 ? 14.069 -11.149 -7.358 1.00 72.06 94 SER A CA 1
ATOM 687 C C . SER A 1 94 ? 15.545 -11.318 -7.761 1.00 72.06 94 SER A C 1
ATOM 689 O O . SER A 1 94 ? 15.918 -10.973 -8.884 1.00 72.06 94 SER A O 1
ATOM 691 N N . SER A 1 95 ? 16.412 -11.822 -6.873 1.00 72.81 95 SER A N 1
ATOM 692 C CA . SER A 1 95 ? 17.844 -11.956 -7.147 1.00 72.81 95 SER A CA 1
ATOM 693 C C . SER A 1 95 ? 18.162 -13.235 -7.939 1.00 72.81 95 SER A C 1
ATOM 695 O O . SER A 1 95 ? 17.830 -14.335 -7.490 1.00 72.81 95 SER A O 1
ATOM 697 N N . PRO A 1 96 ? 18.931 -13.143 -9.045 1.00 67.06 96 PRO A N 1
ATOM 698 C CA . PRO A 1 96 ? 19.352 -14.307 -9.834 1.00 67.06 96 PRO A CA 1
ATOM 699 C C . PRO A 1 96 ? 20.177 -15.335 -9.044 1.00 67.06 96 PRO A C 1
ATOM 701 O O . PRO A 1 96 ? 20.227 -16.507 -9.411 1.00 67.06 96 PRO A O 1
ATOM 704 N N . HIS A 1 97 ? 20.807 -14.906 -7.945 1.00 68.19 97 HIS A N 1
ATOM 705 C CA . HIS A 1 97 ? 21.648 -15.755 -7.097 1.00 68.19 97 HIS A CA 1
ATOM 706 C C . HIS A 1 97 ? 20.852 -16.862 -6.393 1.00 68.19 97 HIS A C 1
ATOM 708 O O . HIS A 1 97 ? 21.400 -17.920 -6.085 1.00 68.19 97 HIS A O 1
ATOM 714 N N . LEU A 1 98 ? 19.560 -16.636 -6.130 1.00 66.56 98 LEU A N 1
ATOM 715 C CA . LEU A 1 98 ? 18.704 -17.646 -5.514 1.00 66.56 98 LEU A CA 1
ATOM 716 C C . LEU A 1 98 ? 18.365 -18.756 -6.519 1.00 66.56 98 LEU A C 1
ATOM 718 O O . LEU A 1 98 ? 18.448 -19.936 -6.187 1.00 66.56 98 LEU A O 1
ATOM 722 N N . ALA A 1 99 ? 18.068 -18.380 -7.765 1.00 64.12 99 ALA A N 1
ATOM 723 C CA . ALA A 1 99 ? 17.815 -19.325 -8.849 1.00 64.12 99 ALA A CA 1
ATOM 724 C C . ALA A 1 99 ? 19.071 -20.132 -9.225 1.00 64.12 99 ALA A C 1
ATOM 726 O O . ALA A 1 99 ? 18.961 -21.316 -9.524 1.00 64.12 99 ALA A O 1
ATOM 727 N N . SER A 1 100 ? 20.272 -19.541 -9.152 1.00 66.00 100 SER A N 1
ATOM 728 C CA . SER A 1 100 ? 21.519 -20.269 -9.435 1.00 66.00 100 SER A CA 1
ATOM 729 C C . SER A 1 100 ? 21.895 -21.293 -8.362 1.00 66.00 100 SER A C 1
ATOM 731 O O . SER A 1 100 ? 22.573 -22.266 -8.671 1.00 66.00 100 SER A O 1
ATOM 733 N N . GLN A 1 101 ? 21.491 -21.076 -7.106 1.00 71.12 101 GLN A N 1
ATOM 734 C CA . GLN A 1 101 ? 21.833 -21.966 -5.990 1.00 71.12 101 GLN A CA 1
ATOM 735 C C . GLN A 1 101 ? 20.820 -23.106 -5.804 1.00 71.12 101 GLN A C 1
ATOM 737 O O . GLN A 1 101 ? 21.159 -24.155 -5.258 1.00 71.12 101 GLN A O 1
ATOM 742 N N . PHE A 1 102 ? 19.577 -22.907 -6.250 1.00 71.88 102 PHE A N 1
ATOM 743 C CA . PHE A 1 102 ? 18.489 -23.873 -6.128 1.00 71.88 102 PHE A CA 1
ATOM 744 C C . PHE A 1 102 ? 17.929 -24.228 -7.510 1.00 71.88 102 PHE A C 1
ATOM 746 O O . PHE A 1 102 ? 17.026 -23.568 -8.023 1.00 71.88 102 PHE A O 1
ATOM 753 N N . GLU A 1 103 ? 18.423 -25.322 -8.091 1.00 68.38 103 GLU A N 1
ATOM 754 C CA . GLU A 1 103 ? 18.059 -25.786 -9.443 1.00 68.38 103 GLU A CA 1
ATOM 755 C C . GLU A 1 103 ? 16.547 -26.012 -9.635 1.00 68.38 103 GLU A C 1
ATOM 757 O O . GLU A 1 103 ? 16.005 -25.793 -10.717 1.00 68.38 103 GLU A O 1
ATOM 762 N N . TRP A 1 104 ? 15.831 -26.390 -8.570 1.00 70.44 104 TRP A N 1
ATOM 763 C CA . TRP A 1 104 ? 14.376 -26.563 -8.602 1.00 70.44 104 TRP A CA 1
ATOM 764 C C . TRP A 1 104 ? 13.607 -25.231 -8.708 1.00 70.44 104 TRP A C 1
ATOM 766 O O . TRP A 1 104 ? 12.519 -25.207 -9.279 1.00 70.44 104 TRP A O 1
ATOM 776 N N . ILE A 1 105 ? 14.167 -24.120 -8.208 1.00 65.75 105 ILE A N 1
ATOM 777 C CA . ILE A 1 105 ? 13.604 -22.767 -8.378 1.00 65.75 105 ILE A CA 1
ATOM 778 C C . ILE A 1 105 ? 13.846 -22.292 -9.814 1.00 65.75 105 ILE A C 1
ATOM 780 O O . ILE A 1 105 ? 12.940 -21.746 -10.442 1.00 65.75 105 ILE A O 1
ATOM 784 N N . ALA A 1 106 ? 15.032 -22.568 -10.366 1.00 62.25 106 ALA A N 1
ATOM 785 C CA . ALA A 1 106 ? 15.346 -22.280 -11.765 1.00 62.25 106 ALA A CA 1
ATOM 786 C C . ALA A 1 106 ? 14.431 -23.038 -12.745 1.00 62.25 106 ALA A C 1
ATOM 788 O O . ALA A 1 106 ? 14.029 -22.484 -13.766 1.00 62.25 106 ALA A O 1
ATOM 789 N N . ALA A 1 107 ? 14.049 -24.278 -12.419 1.00 64.81 107 ALA A N 1
ATOM 790 C CA . ALA A 1 107 ? 13.111 -25.063 -13.222 1.00 64.81 107 ALA A CA 1
ATOM 791 C C . ALA A 1 107 ? 11.671 -24.510 -13.200 1.00 64.81 107 ALA A C 1
ATOM 793 O O . ALA A 1 107 ? 10.927 -24.706 -14.161 1.00 64.81 107 ALA A O 1
ATOM 794 N N . LEU A 1 108 ? 11.274 -23.818 -12.125 1.00 68.38 108 LEU A N 1
ATOM 795 C CA . LEU A 1 108 ? 9.938 -23.228 -11.979 1.00 68.38 108 LEU A CA 1
ATOM 796 C C . LEU A 1 108 ? 9.823 -21.847 -12.654 1.00 68.38 108 LEU A C 1
ATOM 798 O O . LEU A 1 108 ? 8.734 -21.465 -13.077 1.00 68.38 108 LEU A O 1
ATOM 802 N N . ALA A 1 109 ? 10.937 -21.119 -12.787 1.00 62.69 109 ALA A N 1
ATOM 803 C CA . ALA A 1 109 ? 11.008 -19.788 -13.393 1.00 62.69 109 ALA A CA 1
ATOM 804 C C . ALA A 1 109 ? 12.091 -19.721 -14.501 1.00 62.69 109 ALA A C 1
ATOM 806 O O . ALA A 1 109 ? 13.117 -19.057 -14.333 1.00 62.69 109 ALA A O 1
ATOM 807 N N . PRO A 1 110 ? 11.884 -20.388 -15.658 1.00 58.06 110 PRO A N 1
ATOM 808 C CA . PRO A 1 110 ? 12.893 -20.509 -16.721 1.00 58.06 110 PRO A CA 1
ATOM 809 C C . PRO A 1 110 ? 13.267 -19.184 -17.412 1.00 58.06 110 PRO A C 1
ATOM 811 O O . PRO A 1 110 ? 14.291 -19.119 -18.085 1.00 58.06 110 PRO A O 1
ATOM 814 N N . ASN A 1 111 ? 12.471 -18.124 -17.230 1.00 57.19 111 ASN A N 1
ATOM 815 C CA . ASN A 1 111 ? 12.722 -16.783 -17.772 1.00 57.19 111 ASN A CA 1
ATOM 816 C C . ASN A 1 111 ? 13.168 -15.770 -16.692 1.00 57.19 111 ASN A C 1
ATOM 818 O O . ASN A 1 111 ? 13.200 -14.571 -16.966 1.00 57.19 111 ASN A O 1
ATOM 822 N N . GLY A 1 112 ? 13.511 -16.244 -15.485 1.00 55.28 112 GLY A N 1
ATOM 823 C CA . GLY A 1 112 ? 13.675 -15.420 -14.281 1.00 55.28 112 GLY A CA 1
ATOM 824 C C . GLY A 1 112 ? 12.369 -15.287 -13.485 1.00 55.28 112 GLY A C 1
ATOM 825 O O . GLY A 1 112 ? 11.292 -15.557 -14.021 1.00 55.28 112 GLY A O 1
ATOM 826 N N . LEU A 1 113 ? 12.482 -14.922 -12.202 1.00 52.22 113 LEU A N 1
ATOM 827 C CA . LEU A 1 113 ? 11.348 -14.478 -11.379 1.00 52.22 113 LEU A CA 1
ATOM 828 C C . LEU A 1 113 ? 10.979 -13.029 -11.710 1.00 52.22 113 LEU A C 1
ATOM 830 O O . LEU A 1 113 ? 11.919 -12.213 -11.860 1.00 52.22 113 LEU A O 1
#

Secondary structure (DSSP, 8-state):
---PPP---GGGG-----HHHHHHHHHHHHHHHHHHHHHHHHHH-HHHHHHHHHHHHHHHHHHHHHHIIIII-S--THHHHHHHHHHHHHHHHH-HHHHHH-HHHHHH-TT--

Foldseek 3Di:
DDPDDDPDPPVVVPPPPDPVVVVVVVVVVVVCLVCVLVVCCVPPNDVSSVVSVVVVLVVVVVVVQCVCCVPVVDDDPVSVVVVVVVVVVVVCQQDVVNCVVDVVSCVVCVPGD

Sequence (113 aa):
MTSIQPIESSTSLVEERSTAKTVTIGLLTAAFVIAAPIIIGSAGGNYWVRVLDFAMLYVMLALGLNVVVGFAGLLDLGYIAFYAVGAYTAALLSSPHLASQFEWIAALAPNGL